Protein AF-A0AAN8F4G8-F1 (afdb_monomer_lite)

Secondary structure (DSSP, 8-state):
-HHHHHHHHTT----HHHHHHHHHHHHHHHHHHHHHHHHHHHHHHTT------HHHHHHHHHHHHHHHHHHHHHHIIIIIS-HHHHHHHHHHHHHHS--

Structure (mmCIF, N/CA/C/O backbone):
data_AF-A0AAN8F4G8-F1
#
_entry.id   AF-A0AAN8F4G8-F1
#
loop_
_atom_site.group_PDB
_atom_site.id
_atom_site.type_symbol
_atom_site.label_atom_id
_atom_site.label_alt_id
_atom_site.label_comp_id
_atom_site.label_asym_id
_atom_site.label_entity_id
_atom_site.label_seq_id
_atom_site.pdbx_PDB_ins_code
_atom_site.Cartn_x
_atom_site.Cartn_y
_atom_site.Cartn_z
_atom_site.occupancy
_atom_site.B_iso_or_equiv
_atom_site.auth_seq_id
_atom_site.auth_comp_id
_atom_site.auth_asym_id
_atom_site.auth_atom_id
_atom_site.pdbx_PDB_model_num
ATOM 1 N N . MET A 1 1 ? -12.201 1.670 0.003 1.00 77.06 1 MET A N 1
ATOM 2 C CA . MET A 1 1 ? -11.754 2.550 1.111 1.00 77.06 1 MET A CA 1
ATOM 3 C C . MET A 1 1 ? -12.770 3.653 1.431 1.00 77.06 1 MET A C 1
ATOM 5 O O . MET A 1 1 ? -13.239 3.710 2.559 1.00 77.06 1 MET A O 1
ATOM 9 N N . TYR A 1 2 ? -13.134 4.509 0.469 1.00 79.31 2 TYR A N 1
ATOM 10 C CA . TYR A 1 2 ? -13.953 5.712 0.705 1.00 79.31 2 TYR A CA 1
ATOM 11 C C . TYR A 1 2 ? -15.324 5.450 1.345 1.00 79.31 2 TYR A C 1
ATOM 13 O O . TYR A 1 2 ? -15.675 6.111 2.320 1.00 79.31 2 TYR A O 1
ATOM 21 N N . SER A 1 3 ? -16.047 4.416 0.905 1.00 79.12 3 SER A N 1
ATOM 22 C CA . SER A 1 3 ? -17.359 4.060 1.471 1.00 79.12 3 SER A CA 1
ATOM 23 C C . SER A 1 3 ? -17.299 3.701 2.962 1.00 79.12 3 SER A C 1
ATOM 25 O O . SER A 1 3 ? -18.233 3.973 3.706 1.00 79.12 3 SER A O 1
ATOM 27 N N . TYR A 1 4 ? -16.179 3.141 3.431 1.00 79.75 4 TYR A N 1
ATOM 28 C CA . TYR A 1 4 ? -15.986 2.826 4.850 1.00 79.75 4 TYR A CA 1
ATOM 29 C C . TYR A 1 4 ? -15.844 4.087 5.704 1.00 79.75 4 TYR A C 1
ATOM 31 O O . TYR A 1 4 ? -16.460 4.184 6.765 1.00 79.75 4 TYR A O 1
ATOM 39 N N . TYR A 1 5 ? -15.067 5.068 5.236 1.00 79.12 5 TYR A N 1
ATOM 40 C CA . TYR A 1 5 ? -14.922 6.344 5.937 1.00 79.12 5 TYR A CA 1
ATOM 41 C C . TYR A 1 5 ? -16.222 7.148 5.922 1.00 79.12 5 TYR A C 1
ATOM 43 O O . TYR A 1 5 ? -16.567 7.751 6.937 1.00 79.12 5 TYR A O 1
ATOM 51 N N . PHE A 1 6 ? -16.983 7.076 4.828 1.00 82.62 6 PHE A N 1
ATOM 52 C CA . PHE A 1 6 ? -18.311 7.675 4.734 1.00 82.62 6 PHE A CA 1
ATOM 53 C C . PHE A 1 6 ? -19.270 7.106 5.791 1.00 82.62 6 PHE A C 1
ATOM 55 O O . PHE A 1 6 ? -19.770 7.850 6.632 1.00 82.62 6 PHE A O 1
ATOM 62 N N . LEU A 1 7 ? -19.440 5.782 5.850 1.00 79.25 7 LEU A N 1
ATOM 63 C CA . LEU A 1 7 ? -20.312 5.141 6.845 1.00 79.25 7 LEU A CA 1
ATOM 64 C C . LEU A 1 7 ? -19.863 5.423 8.285 1.00 79.25 7 LEU A C 1
ATOM 66 O O . LEU A 1 7 ? -20.687 5.631 9.177 1.00 79.25 7 LEU A O 1
ATOM 70 N N . ARG A 1 8 ? -18.548 5.496 8.516 1.00 75.00 8 ARG A N 1
ATOM 71 C CA . ARG A 1 8 ? -18.003 5.836 9.832 1.00 75.00 8 ARG A CA 1
ATOM 72 C C . ARG A 1 8 ? -18.239 7.298 10.220 1.00 75.00 8 ARG A C 1
ATOM 74 O O . ARG A 1 8 ? -18.435 7.575 11.401 1.00 75.00 8 ARG A O 1
ATOM 81 N N . SER A 1 9 ? -18.264 8.216 9.253 1.00 82.00 9 SER A N 1
ATOM 82 C CA . SER A 1 9 ? -18.626 9.623 9.485 1.00 82.00 9 SER A CA 1
ATOM 83 C C . SER A 1 9 ? -20.101 9.790 9.872 1.00 82.00 9 SER A C 1
ATOM 85 O O . SER A 1 9 ? -20.434 10.658 10.672 1.00 82.00 9 SER A O 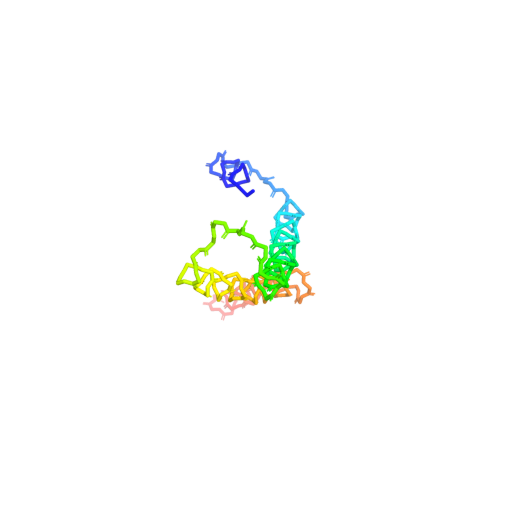1
ATOM 87 N N . MET A 1 10 ? -20.964 8.870 9.424 1.00 83.25 10 MET A N 1
ATOM 88 C CA . MET A 1 10 ? -22.380 8.791 9.803 1.00 83.25 10 MET A CA 1
ATOM 89 C C . MET A 1 10 ? -22.618 8.125 11.173 1.00 83.25 10 MET A C 1
ATOM 91 O O . MET A 1 10 ? -23.749 7.775 11.497 1.00 83.25 10 MET A O 1
ATOM 95 N N . LYS A 1 11 ? -21.567 7.919 11.987 1.00 76.06 11 LYS A N 1
ATOM 96 C CA . LYS A 1 11 ? -21.615 7.222 13.292 1.00 76.06 11 LYS A CA 1
ATOM 97 C C . LYS A 1 11 ? -22.123 5.771 13.240 1.00 76.06 11 LYS A C 1
ATOM 99 O O . LYS A 1 11 ? -22.404 5.189 14.286 1.00 76.06 11 LYS A O 1
ATOM 104 N N . ILE A 1 12 ? -22.166 5.147 12.064 1.00 77.00 12 ILE A N 1
ATOM 105 C CA . ILE A 1 12 ? -22.525 3.732 11.942 1.00 77.00 12 ILE A CA 1
ATOM 106 C C . ILE A 1 12 ? -21.345 2.888 12.441 1.00 77.00 12 ILE A C 1
ATOM 108 O O . ILE A 1 12 ? -20.196 3.073 12.027 1.00 77.00 12 ILE A O 1
ATOM 112 N N . SER A 1 13 ? -21.616 1.962 13.361 1.00 68.88 13 SER A N 1
ATOM 113 C CA . SER A 1 13 ? -20.622 1.061 13.945 1.00 68.88 13 SER A CA 1
ATOM 114 C C . SER A 1 13 ? -20.210 -0.018 12.942 1.00 68.88 13 SER A C 1
ATOM 116 O O . SER A 1 13 ? -20.717 -1.136 12.931 1.00 68.88 13 SER A O 1
ATOM 118 N N . VAL A 1 14 ? -19.253 0.311 12.077 1.00 71.00 14 VAL A N 1
ATOM 119 C CA . VAL A 1 14 ? -18.734 -0.651 11.100 1.00 71.00 14 VAL A CA 1
ATOM 120 C C . VAL A 1 14 ? -17.824 -1.675 11.802 1.00 71.00 14 VAL A C 1
ATOM 122 O O . VAL A 1 14 ? -16.866 -1.276 12.476 1.00 71.00 14 VAL A O 1
ATOM 125 N N . PRO A 1 15 ? -18.071 -2.991 11.657 1.00 72.94 15 PRO A N 1
ATOM 126 C CA . PRO A 1 15 ? -17.262 -4.019 12.302 1.00 72.94 15 PRO A CA 1
ATOM 127 C C . PRO A 1 15 ? -15.809 -3.986 11.808 1.00 72.94 15 PRO A C 1
ATOM 129 O O . PRO A 1 15 ? -15.533 -3.840 10.617 1.00 72.94 15 PRO A O 1
ATOM 132 N N . GLY A 1 16 ? -14.855 -4.173 12.728 1.00 67.44 16 GLY A N 1
ATOM 133 C CA . GLY A 1 16 ? -13.412 -4.076 12.448 1.00 67.44 16 GLY A CA 1
ATOM 134 C C . GLY A 1 16 ? -12.875 -5.078 11.414 1.00 67.44 16 GLY A C 1
ATOM 135 O O . GLY A 1 16 ? -11.769 -4.898 10.909 1.00 67.44 16 GLY A O 1
ATOM 136 N N . PHE A 1 17 ? -13.659 -6.101 11.062 1.00 70.06 17 PHE A N 1
ATOM 137 C CA . PHE A 1 17 ? -13.373 -7.012 9.953 1.00 70.06 17 PHE A CA 1
ATOM 138 C C . PHE A 1 17 ? -13.404 -6.306 8.588 1.00 70.06 17 PHE A C 1
ATOM 140 O O . PHE A 1 17 ? -12.569 -6.587 7.736 1.00 70.06 17 PHE A O 1
ATOM 147 N N . VAL A 1 18 ? -14.287 -5.321 8.397 1.00 76.81 18 VAL A N 1
ATOM 148 C CA . VAL A 1 18 ? -14.368 -4.552 7.142 1.00 76.81 18 VAL A CA 1
ATOM 149 C C . VAL A 1 18 ? -13.097 -3.732 6.932 1.00 76.81 18 VAL A C 1
ATOM 151 O O . VAL A 1 18 ? -12.569 -3.669 5.826 1.00 76.81 18 VAL A O 1
ATOM 154 N N . ALA A 1 19 ? -12.546 -3.163 8.008 1.00 75.69 19 ALA A N 1
ATOM 155 C CA . ALA A 1 19 ? -11.277 -2.444 7.947 1.00 75.69 19 ALA A CA 1
ATOM 156 C C . ALA A 1 19 ? -10.111 -3.366 7.539 1.00 75.69 19 ALA A C 1
ATOM 158 O O . ALA A 1 19 ? -9.290 -2.959 6.715 1.00 75.69 19 ALA A O 1
ATOM 159 N N . LYS A 1 20 ? -10.083 -4.610 8.054 1.00 75.94 20 LYS A N 1
ATOM 160 C CA . LYS A 1 20 ? -9.114 -5.646 7.644 1.00 75.94 20 LYS A CA 1
ATOM 161 C C . LYS A 1 20 ? -9.236 -5.951 6.160 1.00 75.94 20 LYS A C 1
ATOM 163 O O . LYS A 1 20 ? -8.246 -5.902 5.446 1.00 75.94 20 LYS A O 1
ATOM 168 N N . PHE A 1 21 ? -10.456 -6.212 5.697 1.00 81.75 21 PHE A N 1
ATOM 169 C CA . PHE A 1 21 ? -10.712 -6.561 4.304 1.00 81.75 21 PHE A CA 1
ATOM 170 C C . PHE A 1 21 ? -10.264 -5.451 3.346 1.00 81.75 21 PHE A C 1
ATOM 172 O O . PHE A 1 21 ? -9.600 -5.721 2.351 1.00 81.75 21 PHE A O 1
ATOM 179 N N . ILE A 1 22 ? -10.538 -4.189 3.691 1.00 84.12 22 ILE A N 1
ATOM 180 C CA . ILE A 1 22 ? -10.098 -3.035 2.897 1.00 84.12 22 ILE A CA 1
ATOM 181 C C . ILE A 1 22 ? -8.574 -2.958 2.825 1.00 84.12 22 ILE A C 1
ATOM 183 O O . ILE A 1 22 ? -8.043 -2.783 1.735 1.00 84.12 22 ILE A O 1
ATOM 187 N N . THR A 1 23 ? -7.868 -3.113 3.948 1.00 82.38 23 THR A N 1
ATOM 188 C CA . THR A 1 23 ? -6.394 -3.075 3.945 1.00 82.38 23 THR A CA 1
ATOM 189 C C . THR A 1 23 ? -5.788 -4.265 3.201 1.00 82.38 23 THR A C 1
ATOM 191 O O . THR A 1 23 ? -4.793 -4.085 2.507 1.00 82.38 23 THR A O 1
ATOM 194 N N . THR A 1 24 ? -6.398 -5.452 3.260 1.00 83.06 24 THR A N 1
ATOM 195 C CA . THR A 1 24 ? -5.972 -6.615 2.463 1.00 83.06 24 THR A CA 1
ATOM 196 C C . THR A 1 24 ? -6.142 -6.372 0.964 1.00 83.06 24 THR A C 1
ATOM 198 O O . THR A 1 24 ? -5.211 -6.621 0.204 1.00 83.06 24 THR A O 1
ATOM 201 N N . LEU A 1 25 ? -7.289 -5.834 0.535 1.00 86.88 25 LEU A N 1
ATOM 202 C CA . LEU A 1 25 ? -7.511 -5.466 -0.868 1.00 86.88 25 LEU A CA 1
ATOM 203 C C . LEU A 1 25 ? -6.535 -4.381 -1.342 1.00 86.88 25 LEU A C 1
ATOM 205 O O . LEU A 1 25 ? -6.074 -4.422 -2.476 1.00 86.88 25 LEU A O 1
ATOM 209 N N . GLN A 1 26 ? -6.196 -3.431 -0.472 1.00 85.56 26 GLN A N 1
ATOM 210 C CA . GLN A 1 26 ? -5.277 -2.336 -0.784 1.00 85.56 26 GLN A CA 1
ATOM 211 C C . GLN A 1 26 ? -3.831 -2.834 -0.950 1.00 85.56 26 GLN A C 1
ATOM 213 O O . GLN A 1 26 ? -3.144 -2.427 -1.879 1.00 85.56 26 GLN A O 1
ATOM 218 N N . ILE A 1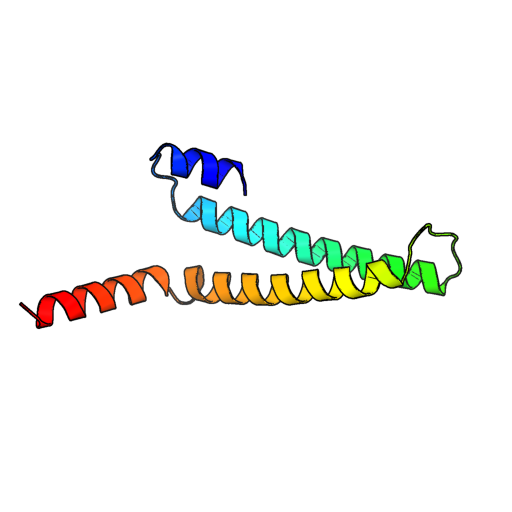 27 ? -3.392 -3.784 -0.118 1.00 86.38 27 ILE A N 1
ATOM 219 C CA . ILE A 1 27 ? -2.106 -4.479 -0.290 1.00 86.38 27 ILE A CA 1
ATOM 220 C C . ILE A 1 27 ? -2.101 -5.293 -1.590 1.00 86.38 27 ILE A C 1
ATOM 222 O O . ILE A 1 27 ? -1.131 -5.234 -2.341 1.00 86.38 27 ILE A O 1
ATOM 226 N N . LEU A 1 28 ? -3.190 -6.011 -1.885 1.00 89.19 28 LEU A N 1
ATOM 227 C CA . LEU A 1 28 ? -3.316 -6.776 -3.128 1.00 89.19 28 LEU A CA 1
ATOM 228 C C . LEU A 1 28 ? -3.205 -5.869 -4.363 1.00 89.19 28 LEU A C 1
ATOM 230 O O . LEU A 1 28 ? -2.506 -6.217 -5.310 1.00 89.19 28 LEU A O 1
ATOM 234 N N . GLN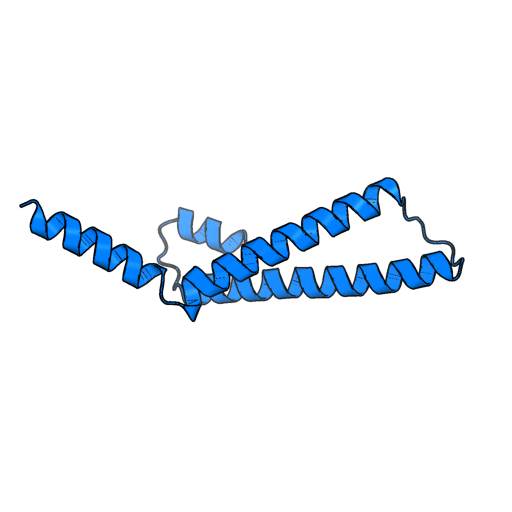 A 1 29 ? -3.836 -4.691 -4.334 1.00 87.12 29 GLN A N 1
ATOM 235 C CA . GLN A 1 29 ? -3.735 -3.696 -5.402 1.00 87.12 29 GLN A CA 1
ATOM 236 C C . GLN A 1 29 ? -2.281 -3.270 -5.655 1.00 87.12 29 GLN A C 1
ATOM 238 O O . GLN A 1 29 ? -1.861 -3.229 -6.808 1.00 87.12 29 GLN A O 1
ATOM 243 N N . PHE A 1 30 ? -1.501 -3.004 -4.603 1.00 87.12 30 PHE A N 1
ATOM 244 C CA . PHE A 1 30 ? -0.085 -2.645 -4.749 1.00 87.12 30 PHE A CA 1
ATOM 245 C C . PHE A 1 30 ? 0.762 -3.793 -5.315 1.00 87.12 30 PHE A C 1
ATOM 247 O O . PHE A 1 30 ? 1.641 -3.559 -6.138 1.00 87.12 30 PHE A O 1
ATOM 254 N N . VAL A 1 31 ? 0.478 -5.043 -4.937 1.00 86.75 31 VAL A N 1
ATOM 255 C CA . VAL A 1 31 ? 1.177 -6.218 -5.492 1.00 86.75 31 VAL A CA 1
ATOM 256 C C . VAL A 1 31 ? 0.888 -6.377 -6.986 1.00 86.75 31 VAL A C 1
ATOM 258 O O . VAL A 1 31 ? 1.807 -6.615 -7.770 1.00 86.75 31 VAL A O 1
ATOM 261 N N . ILE A 1 32 ? -0.371 -6.198 -7.395 1.00 89.00 32 ILE A N 1
ATOM 262 C CA . ILE A 1 32 ? -0.755 -6.231 -8.811 1.00 89.00 32 ILE A CA 1
ATOM 263 C C . ILE A 1 32 ? -0.067 -5.085 -9.565 1.00 89.00 32 ILE A C 1
ATOM 265 O O . ILE A 1 32 ? 0.541 -5.333 -10.604 1.00 89.00 32 ILE A O 1
ATOM 269 N N . SER A 1 33 ? -0.080 -3.865 -9.016 1.00 86.00 33 SER A N 1
ATOM 270 C CA . SER A 1 33 ? 0.608 -2.697 -9.591 1.00 86.00 33 SER A CA 1
ATOM 271 C C . SER A 1 33 ? 2.101 -2.962 -9.825 1.00 86.00 33 SER A C 1
ATOM 273 O O . SER A 1 33 ? 2.603 -2.757 -10.930 1.00 86.00 33 SER A O 1
ATOM 275 N N . ALA A 1 34 ? 2.795 -3.542 -8.839 1.00 85.19 34 ALA A N 1
ATOM 276 C CA . ALA A 1 34 ? 4.205 -3.907 -8.960 1.00 85.19 34 ALA A CA 1
ATOM 277 C C . ALA A 1 34 ? 4.459 -4.960 -10.058 1.00 85.19 34 ALA A C 1
ATOM 279 O O . ALA A 1 34 ? 5.425 -4.847 -10.815 1.00 85.19 34 ALA A O 1
ATOM 280 N N . SER A 1 35 ? 3.582 -5.965 -10.188 1.00 85.19 35 SER A N 1
ATOM 281 C CA . SER A 1 35 ? 3.695 -6.986 -11.244 1.00 85.19 35 SER A CA 1
ATOM 282 C C . SER A 1 35 ? 3.468 -6.416 -12.651 1.00 85.19 35 SER A C 1
ATOM 284 O O . SER A 1 35 ? 4.184 -6.767 -13.596 1.00 85.19 35 SER A O 1
ATOM 286 N N . SER A 1 36 ? 2.528 -5.478 -12.779 1.00 84.38 36 SER A N 1
ATOM 287 C CA . SER A 1 36 ? 2.284 -4.745 -14.020 1.00 84.38 36 SER A CA 1
ATOM 288 C C . SER A 1 36 ? 3.475 -3.859 -14.376 1.00 84.38 36 SER A C 1
ATOM 290 O O . SER A 1 36 ? 3.912 -3.880 -15.522 1.00 84.38 36 SER A O 1
ATOM 292 N N . GLY A 1 37 ? 4.067 -3.160 -13.399 1.00 82.19 37 GLY A N 1
ATOM 293 C CA . GLY A 1 37 ? 5.286 -2.371 -13.595 1.00 82.19 37 GLY A CA 1
ATOM 294 C C . GLY A 1 37 ? 6.470 -3.214 -14.078 1.00 82.19 37 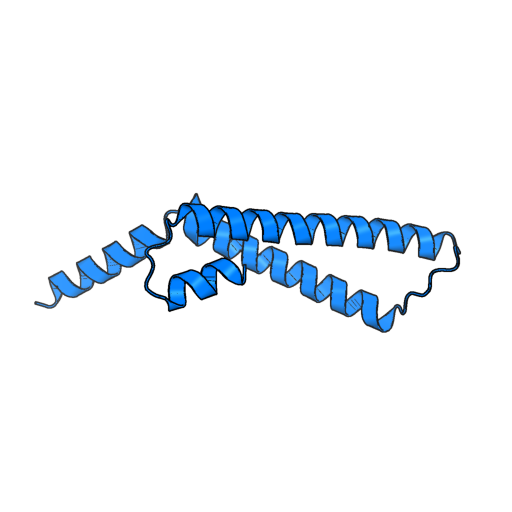GLY A C 1
ATOM 295 O O . GLY A 1 37 ? 7.149 -2.836 -15.026 1.00 82.19 37 GLY A O 1
ATOM 296 N N . HIS A 1 38 ? 6.678 -4.404 -13.506 1.00 80.81 38 HIS A N 1
ATOM 297 C CA . HIS A 1 38 ? 7.729 -5.322 -13.965 1.00 80.81 38 HIS A CA 1
ATOM 298 C C . HIS A 1 38 ? 7.516 -5.778 -15.417 1.00 80.81 38 HIS A C 1
ATOM 300 O O . HIS A 1 38 ? 8.450 -5.806 -16.215 1.00 80.81 38 HIS A O 1
ATOM 306 N N . THR A 1 39 ? 6.276 -6.116 -15.774 1.00 81.56 39 THR A N 1
ATOM 307 C CA . THR A 1 39 ? 5.913 -6.498 -17.148 1.00 81.56 39 THR A CA 1
ATOM 308 C C . THR A 1 39 ? 6.182 -5.354 -18.125 1.00 81.56 39 THR A C 1
ATOM 310 O O . THR A 1 39 ? 6.721 -5.562 -19.209 1.00 81.56 39 THR A O 1
ATOM 313 N N . LEU A 1 40 ? 5.869 -4.130 -17.709 1.00 78.38 40 LEU A N 1
ATOM 314 C CA . LEU A 1 40 ? 6.093 -2.926 -18.490 1.00 78.38 40 LEU A CA 1
ATOM 315 C C . LEU A 1 40 ? 7.585 -2.632 -18.714 1.00 78.38 40 LEU A C 1
ATOM 317 O O . LEU A 1 40 ? 7.981 -2.291 -19.825 1.00 78.38 40 LEU A O 1
ATOM 321 N N . ALA A 1 41 ? 8.420 -2.845 -17.694 1.00 77.00 41 ALA A N 1
ATOM 322 C CA . ALA A 1 41 ? 9.871 -2.720 -17.812 1.00 77.00 41 ALA A CA 1
ATOM 323 C C . ALA A 1 41 ? 10.455 -3.720 -18.828 1.00 77.00 41 ALA A C 1
ATOM 325 O O . ALA A 1 41 ? 11.338 -3.364 -19.606 1.00 77.00 41 ALA A O 1
ATOM 326 N N . ILE A 1 42 ? 9.928 -4.951 -18.879 1.00 81.00 42 ILE A N 1
ATOM 327 C CA . ILE A 1 42 ? 10.319 -5.943 -19.896 1.00 81.00 42 ILE A CA 1
ATOM 328 C C . ILE A 1 42 ? 9.937 -5.460 -21.300 1.00 81.00 42 ILE A C 1
ATOM 330 O O . ILE A 1 42 ? 10.758 -5.545 -22.211 1.00 81.00 42 ILE A O 1
ATOM 334 N N . PHE A 1 43 ? 8.720 -4.941 -21.484 1.00 81.75 43 PHE A N 1
ATOM 335 C CA . PHE A 1 43 ? 8.276 -4.416 -22.781 1.00 81.75 43 PHE A CA 1
ATOM 336 C C . PHE A 1 43 ? 9.096 -3.210 -23.247 1.00 81.75 43 PHE A C 1
ATOM 338 O O . PHE A 1 43 ? 9.409 -3.117 -24.435 1.00 81.75 43 PHE A O 1
ATOM 345 N N . HIS A 1 44 ? 9.499 -2.341 -22.317 1.00 76.56 44 HIS A N 1
ATOM 346 C CA . HIS A 1 44 ? 10.379 -1.211 -22.599 1.00 76.56 44 HIS A CA 1
ATOM 347 C C . HIS A 1 44 ? 11.765 -1.678 -23.076 1.00 76.56 44 HIS A C 1
ATOM 349 O O . HIS A 1 44 ? 12.252 -1.218 -24.106 1.00 76.56 44 HIS A O 1
ATOM 355 N N . ILE A 1 45 ? 12.370 -2.666 -22.403 1.00 76.06 45 ILE A N 1
ATOM 356 C CA . ILE A 1 45 ? 13.653 -3.264 -22.826 1.00 76.06 45 ILE A CA 1
ATOM 357 C C . ILE A 1 45 ? 13.517 -3.991 -24.175 1.00 76.06 45 ILE A C 1
ATOM 359 O O . ILE A 1 45 ? 14.443 -3.979 -24.984 1.00 76.06 45 ILE A O 1
ATOM 363 N N . ALA A 1 46 ? 12.362 -4.604 -24.439 1.00 82.62 46 ALA A N 1
ATOM 364 C CA . ALA A 1 46 ? 12.065 -5.275 -25.703 1.00 82.62 46 ALA A CA 1
ATOM 365 C C . ALA A 1 46 ? 11.805 -4.308 -26.878 1.00 82.62 46 ALA A C 1
ATOM 367 O O . ALA A 1 46 ? 11.587 -4.770 -27.998 1.00 82.62 46 ALA A O 1
ATOM 368 N N . GLY A 1 47 ? 11.827 -2.988 -26.650 1.00 73.81 47 GLY A N 1
ATOM 369 C CA . GLY A 1 47 ? 11.668 -1.975 -27.696 1.00 73.81 47 GLY A CA 1
ATOM 370 C C . GLY A 1 47 ? 10.251 -1.880 -28.267 1.00 73.81 47 GLY A C 1
ATOM 371 O O . GLY A 1 47 ? 10.067 -1.377 -29.376 1.00 73.81 47 GLY A O 1
ATOM 372 N N . VAL A 1 48 ? 9.244 -2.375 -27.541 1.00 76.75 48 VAL A N 1
ATOM 373 C CA . VAL A 1 48 ? 7.839 -2.223 -27.934 1.00 76.75 48 VAL A CA 1
ATOM 374 C C . VAL A 1 48 ? 7.427 -0.766 -27.690 1.00 76.75 48 VAL A C 1
ATOM 376 O O . VAL A 1 48 ? 7.691 -0.250 -26.603 1.00 76.75 48 VAL A O 1
ATOM 379 N N . PRO A 1 49 ? 6.791 -0.079 -28.661 1.00 64.56 49 PRO A N 1
ATOM 380 C CA . PRO A 1 49 ? 6.371 1.305 -28.483 1.00 64.56 49 PRO A CA 1
ATOM 381 C C . PRO A 1 49 ? 5.285 1.380 -27.404 1.00 64.56 49 PRO A C 1
ATOM 383 O O . PRO A 1 49 ? 4.124 1.042 -27.634 1.00 64.56 49 PRO A O 1
ATOM 386 N N . CYS A 1 50 ? 5.684 1.812 -26.214 1.00 68.50 50 CYS A N 1
ATOM 387 C CA . CYS A 1 50 ? 4.807 2.097 -25.090 1.00 68.50 50 CYS A CA 1
ATOM 388 C C . CYS A 1 50 ? 4.900 3.587 -24.763 1.00 68.50 50 CYS A C 1
ATOM 390 O O . CYS A 1 50 ? 5.993 4.138 -24.673 1.00 68.50 50 CYS A O 1
ATOM 392 N N . ASP A 1 51 ? 3.746 4.223 -24.567 1.00 68.12 51 ASP A N 1
ATOM 393 C CA . ASP A 1 51 ? 3.613 5.654 -24.271 1.00 68.12 51 ASP A CA 1
ATOM 394 C C . ASP A 1 51 ? 3.881 5.916 -22.774 1.00 68.12 51 ASP A C 1
ATOM 396 O O . ASP A 1 51 ? 2.999 6.301 -22.006 1.00 68.12 51 ASP A O 1
ATOM 400 N N . PHE A 1 52 ? 5.088 5.564 -22.324 1.00 66.00 52 PHE A N 1
ATOM 401 C CA . PHE A 1 52 ? 5.498 5.626 -20.923 1.00 66.00 52 PHE A CA 1
ATOM 402 C C . PHE A 1 52 ? 6.716 6.525 -20.746 1.00 66.00 52 PHE A C 1
ATOM 404 O O . PHE A 1 52 ? 7.753 6.315 -21.366 1.00 66.00 52 PHE A O 1
ATOM 411 N N . ASP A 1 53 ? 6.574 7.515 -19.865 1.00 76.88 53 ASP A N 1
ATOM 412 C CA . ASP A 1 53 ? 7.651 8.426 -19.489 1.00 76.88 53 ASP A CA 1
ATOM 413 C C . ASP A 1 53 ? 8.402 7.877 -18.268 1.00 76.88 53 ASP A C 1
ATOM 415 O O . ASP A 1 53 ? 7.836 7.722 -17.175 1.00 76.88 53 ASP A O 1
ATOM 419 N N . ASP A 1 54 ? 9.690 7.594 -18.448 1.00 74.06 54 ASP A N 1
ATOM 420 C CA . ASP A 1 54 ? 10.552 7.033 -17.405 1.00 74.06 54 ASP A CA 1
ATOM 421 C C . ASP A 1 54 ? 10.652 7.944 -16.171 1.00 74.06 54 ASP A C 1
ATOM 423 O O . ASP A 1 54 ? 10.777 7.461 -15.039 1.00 74.06 54 ASP A O 1
ATOM 427 N N . ASN A 1 55 ? 10.515 9.263 -16.353 1.00 78.69 55 ASN A N 1
ATOM 428 C CA . ASN A 1 55 ? 10.582 10.229 -15.255 1.00 78.69 55 ASN A CA 1
ATOM 429 C C . ASN A 1 55 ? 9.371 10.140 -14.322 1.00 78.69 55 ASN A C 1
ATOM 431 O O . ASN A 1 55 ? 9.456 10.551 -13.165 1.00 78.69 55 ASN A O 1
ATOM 435 N N . ILE A 1 56 ? 8.249 9.604 -14.806 1.00 81.12 56 ILE A N 1
ATOM 436 C CA . ILE A 1 56 ? 7.031 9.383 -14.017 1.00 81.12 56 ILE A CA 1
ATOM 437 C C . ILE A 1 56 ? 7.039 7.969 -13.430 1.00 81.12 56 ILE A C 1
ATOM 439 O O . ILE A 1 56 ? 6.598 7.754 -12.301 1.00 81.12 56 ILE A O 1
ATOM 443 N N . PHE A 1 57 ? 7.590 7.000 -14.155 1.00 81.31 57 PHE A N 1
ATOM 444 C CA . PHE A 1 57 ? 7.602 5.601 -13.742 1.00 81.31 57 PHE A CA 1
ATOM 445 C C . PHE A 1 57 ? 8.420 5.350 -12.464 1.00 81.31 57 PHE A C 1
ATOM 447 O O . PHE A 1 57 ? 7.941 4.694 -11.534 1.00 81.31 57 PHE A O 1
ATOM 454 N N . ILE A 1 58 ? 9.622 5.929 -12.372 1.00 81.81 58 ILE A N 1
ATOM 455 C CA . ILE A 1 58 ? 10.506 5.793 -11.201 1.00 81.81 58 ILE A CA 1
ATOM 456 C C . ILE A 1 58 ? 9.843 6.286 -9.896 1.00 81.81 58 ILE A C 1
ATOM 458 O O . ILE A 1 58 ? 9.791 5.512 -8.931 1.00 81.81 58 ILE A O 1
ATOM 462 N N . PRO A 1 59 ? 9.315 7.526 -9.808 1.00 87.50 59 PRO A N 1
ATOM 463 C CA . PRO A 1 59 ? 8.681 8.001 -8.579 1.00 87.50 59 PRO A CA 1
ATOM 464 C C . PRO A 1 59 ? 7.390 7.245 -8.241 1.00 87.50 59 PRO A C 1
ATOM 466 O O . PRO A 1 59 ? 7.100 7.060 -7.058 1.00 87.50 59 PRO A O 1
ATOM 469 N N . VAL A 1 60 ? 6.641 6.758 -9.239 1.00 85.75 60 VAL A N 1
ATOM 470 C CA . VAL A 1 60 ? 5.435 5.942 -9.014 1.00 85.75 60 VAL A CA 1
ATOM 471 C C . VAL A 1 60 ? 5.783 4.618 -8.337 1.00 85.75 60 VAL A C 1
ATOM 473 O O . VAL A 1 60 ? 5.181 4.286 -7.316 1.00 85.75 60 VAL A O 1
ATOM 476 N N . ILE A 1 61 ? 6.796 3.897 -8.828 1.00 83.94 61 ILE A N 1
ATOM 477 C CA . ILE A 1 61 ? 7.250 2.645 -8.200 1.00 83.94 61 ILE A CA 1
ATOM 478 C C . ILE A 1 61 ? 7.757 2.893 -6.780 1.00 83.94 61 ILE A C 1
ATOM 480 O O . ILE A 1 61 ? 7.458 2.121 -5.866 1.00 83.94 61 ILE A O 1
ATOM 484 N N . PHE A 1 62 ? 8.510 3.974 -6.573 1.00 87.94 62 PHE A N 1
ATOM 485 C CA . PHE A 1 62 ? 9.016 4.329 -5.250 1.00 87.94 62 PHE A CA 1
ATOM 486 C C . PHE A 1 62 ? 7.877 4.595 -4.250 1.00 87.94 62 PHE A C 1
ATOM 488 O O . PHE A 1 62 ? 7.892 4.093 -3.120 1.00 87.94 62 PHE A O 1
ATOM 495 N N . MET A 1 63 ? 6.858 5.346 -4.670 1.00 90.12 63 MET A N 1
ATOM 496 C CA . MET A 1 63 ? 5.666 5.604 -3.864 1.00 90.12 63 MET A CA 1
ATOM 497 C C . MET A 1 63 ? 4.911 4.303 -3.546 1.00 90.12 63 MET A C 1
ATOM 499 O O . MET A 1 63 ? 4.605 4.047 -2.380 1.00 90.12 63 MET A O 1
ATOM 503 N N . ASP A 1 64 ? 4.664 3.453 -4.546 1.00 86.81 64 ASP A N 1
ATOM 504 C CA . ASP A 1 64 ? 3.969 2.173 -4.355 1.00 86.81 64 ASP A CA 1
ATOM 505 C C . ASP A 1 64 ? 4.721 1.260 -3.372 1.00 86.81 64 ASP A C 1
ATOM 507 O O . ASP A 1 64 ? 4.116 0.688 -2.461 1.00 86.81 64 ASP A O 1
ATOM 511 N N . ALA A 1 65 ? 6.050 1.175 -3.484 1.00 87.44 65 ALA A N 1
ATOM 512 C CA . ALA A 1 65 ? 6.878 0.373 -2.586 1.00 87.44 65 ALA A CA 1
ATOM 513 C C . ALA A 1 65 ? 6.838 0.886 -1.136 1.00 87.44 65 ALA A C 1
ATOM 515 O O . ALA A 1 65 ? 6.652 0.106 -0.195 1.00 87.44 65 ALA A O 1
ATOM 516 N N . THR A 1 66 ? 6.981 2.200 -0.933 1.00 91.56 66 THR A N 1
ATOM 517 C CA . THR A 1 66 ? 6.952 2.792 0.415 1.00 91.56 66 THR A CA 1
ATOM 518 C C . THR A 1 66 ? 5.581 2.651 1.079 1.00 91.56 66 THR A C 1
ATOM 520 O O . THR A 1 66 ? 5.503 2.328 2.271 1.00 91.56 66 THR A O 1
ATOM 523 N N . TYR A 1 67 ? 4.489 2.799 0.324 1.00 87.62 67 TYR A N 1
ATOM 524 C CA . TYR A 1 67 ? 3.145 2.552 0.838 1.00 87.62 67 TYR A CA 1
ATOM 525 C C . TYR A 1 67 ? 2.892 1.081 1.139 1.00 87.62 67 TYR A C 1
ATOM 527 O O . TYR A 1 67 ? 2.351 0.784 2.205 1.00 87.62 67 TYR A O 1
ATOM 535 N N . LEU A 1 68 ? 3.341 0.150 0.298 1.00 87.69 68 LEU A N 1
ATOM 536 C CA . LEU A 1 68 ? 3.222 -1.278 0.586 1.00 87.69 68 LEU A CA 1
ATOM 537 C C . LEU A 1 68 ? 3.871 -1.637 1.935 1.00 87.69 68 LEU A C 1
ATOM 539 O O . LEU A 1 68 ? 3.237 -2.289 2.768 1.00 87.69 68 LEU A O 1
ATOM 543 N N . ILE A 1 69 ? 5.085 -1.141 2.202 1.00 89.00 69 ILE A N 1
ATOM 544 C CA . ILE A 1 69 ? 5.785 -1.350 3.483 1.00 89.00 69 ILE A CA 1
ATOM 545 C C . ILE A 1 69 ? 4.977 -0.775 4.654 1.00 89.00 69 ILE A C 1
ATOM 547 O O . ILE A 1 69 ? 4.791 -1.444 5.676 1.00 89.00 69 ILE A O 1
ATOM 551 N N . LEU A 1 70 ? 4.468 0.451 4.511 1.00 88.88 70 LEU A N 1
ATOM 552 C CA . LEU A 1 70 ? 3.675 1.113 5.546 1.00 88.88 70 LEU A CA 1
ATOM 553 C C . LEU A 1 70 ? 2.386 0.337 5.856 1.00 88.88 70 LEU A C 1
ATOM 555 O O . LEU A 1 70 ? 2.058 0.117 7.025 1.00 88.88 70 LEU A O 1
ATOM 559 N N . PHE A 1 71 ? 1.672 -0.109 4.822 1.00 85.62 71 PHE A N 1
ATOM 560 C CA . PHE A 1 71 ? 0.427 -0.862 4.958 1.00 85.62 71 PHE A CA 1
ATOM 561 C C . PHE A 1 71 ? 0.660 -2.260 5.537 1.00 85.62 71 PHE A C 1
ATOM 563 O O . PHE A 1 71 ? -0.124 -2.690 6.383 1.00 85.62 71 PHE A O 1
ATOM 570 N N . ILE A 1 72 ? 1.752 -2.940 5.174 1.00 85.31 72 ILE A N 1
ATOM 571 C CA . ILE A 1 72 ? 2.151 -4.212 5.796 1.00 85.31 72 ILE A CA 1
ATOM 572 C C . ILE A 1 72 ? 2.466 -4.005 7.280 1.00 85.31 72 ILE A C 1
ATOM 574 O O . ILE A 1 72 ? 1.959 -4.746 8.125 1.00 85.31 72 ILE A O 1
ATOM 578 N N . ASN A 1 73 ? 3.245 -2.975 7.630 1.00 87.06 73 ASN A N 1
ATOM 579 C CA . ASN A 1 73 ? 3.553 -2.661 9.027 1.00 87.06 73 ASN A CA 1
ATOM 580 C C . ASN A 1 73 ? 2.274 -2.372 9.829 1.00 87.06 73 ASN A C 1
ATOM 582 O O . ASN A 1 73 ? 2.071 -2.915 10.920 1.00 87.06 73 ASN A O 1
ATOM 586 N N . PHE A 1 74 ? 1.373 -1.572 9.256 1.00 83.44 74 PHE A N 1
ATOM 587 C CA . PHE A 1 74 ? 0.072 -1.279 9.840 1.00 83.44 74 PHE A CA 1
ATOM 588 C C . PHE A 1 74 ? -0.783 -2.541 10.012 1.00 83.44 74 PHE A C 1
ATOM 590 O O . PHE A 1 74 ? -1.392 -2.719 11.070 1.00 83.44 74 PHE A O 1
ATOM 597 N N . PHE A 1 75 ? -0.810 -3.428 9.014 1.00 82.12 75 PHE A N 1
ATOM 598 C CA . PHE A 1 75 ? -1.573 -4.674 9.038 1.00 82.12 75 PHE A CA 1
ATOM 599 C C . PHE A 1 75 ? -1.056 -5.626 10.122 1.00 82.12 75 PHE A C 1
ATOM 601 O O . PHE A 1 75 ? -1.834 -6.101 10.955 1.00 82.12 75 PHE A O 1
ATOM 608 N N . LEU A 1 76 ? 0.263 -5.835 10.185 1.00 81.50 76 LEU A N 1
ATOM 609 C CA . LEU A 1 76 ? 0.905 -6.652 11.216 1.00 81.50 76 LEU A CA 1
ATOM 610 C C . LEU A 1 76 ? 0.602 -6.110 12.615 1.00 81.50 76 LEU A C 1
ATOM 612 O O . LEU A 1 76 ? 0.150 -6.848 13.491 1.00 81.50 76 LEU A O 1
ATOM 616 N N . LYS A 1 77 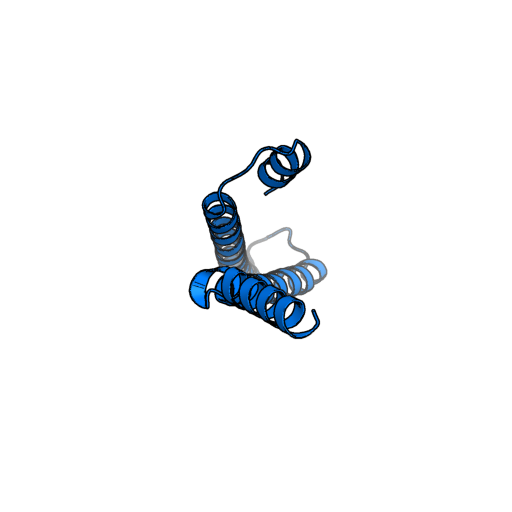? 0.776 -4.803 12.822 1.00 78.88 77 LYS A N 1
ATOM 617 C CA . LYS A 1 77 ? 0.578 -4.168 14.128 1.00 78.88 77 LYS A CA 1
ATOM 618 C C . LYS A 1 77 ? -0.886 -4.147 14.569 1.00 78.88 77 LYS A C 1
ATOM 620 O O . LYS A 1 77 ? -1.178 -4.381 15.741 1.00 78.88 77 LYS A O 1
ATOM 625 N N . SER A 1 78 ? -1.809 -3.870 13.653 1.00 74.00 78 SER A N 1
ATOM 626 C CA . SER A 1 78 ? -3.232 -3.714 13.973 1.00 74.00 78 SER A CA 1
ATOM 627 C C . SER A 1 78 ? -3.973 -5.044 14.069 1.00 74.00 78 SER A C 1
ATOM 629 O O . SER A 1 78 ? -4.918 -5.151 14.855 1.00 74.00 78 SER A O 1
ATOM 631 N N . TYR A 1 79 ? -3.564 -6.054 13.294 1.00 72.94 79 TYR A N 1
ATOM 632 C CA . TYR A 1 79 ? -4.357 -7.269 13.103 1.00 72.94 79 TYR A CA 1
ATOM 633 C C . TYR A 1 79 ? -3.663 -8.570 13.496 1.00 72.94 79 TYR A C 1
ATOM 635 O O . TYR A 1 79 ? -4.367 -9.459 13.971 1.00 72.94 79 TYR A O 1
ATOM 643 N N . VAL A 1 80 ? -2.338 -8.678 13.345 1.00 72.88 80 VAL A N 1
ATOM 644 C CA . VAL A 1 80 ? -1.578 -9.898 13.689 1.00 72.88 80 VAL A CA 1
ATOM 645 C C . VAL A 1 80 ? -1.076 -9.844 15.131 1.00 72.88 80 VAL A C 1
ATOM 647 O O . VAL A 1 80 ? -1.327 -10.753 15.911 1.00 72.88 80 VAL A O 1
ATOM 650 N N . LEU A 1 81 ? -0.453 -8.736 15.532 1.00 72.81 81 LEU A N 1
ATOM 651 C CA . LEU A 1 81 ? 0.129 -8.560 16.868 1.00 72.81 81 LEU A CA 1
ATOM 652 C C . LEU A 1 81 ? -0.891 -8.111 17.932 1.00 72.81 81 LEU A C 1
ATOM 654 O O . LEU A 1 81 ? -0.514 -7.754 19.044 1.00 72.81 81 LEU A O 1
ATOM 658 N N . GLY A 1 82 ? -2.188 -8.057 17.598 1.00 62.25 82 GLY A N 1
ATOM 659 C CA . GLY A 1 82 ? -3.246 -7.628 18.527 1.00 62.25 82 GLY A CA 1
ATOM 660 C C . GLY A 1 82 ? -3.095 -6.187 19.047 1.00 62.25 82 GLY A C 1
ATOM 661 O O . GLY A 1 82 ? -3.755 -5.802 20.019 1.00 62.25 82 GLY A O 1
ATOM 662 N N . GLY A 1 83 ? -2.247 -5.374 18.406 1.00 55.53 83 GLY A N 1
ATOM 663 C CA . GLY A 1 83 ? -1.748 -4.100 18.928 1.00 55.53 83 GLY A CA 1
ATOM 664 C C . GLY A 1 83 ? -2.824 -3.043 19.172 1.00 55.53 83 GLY A C 1
ATOM 665 O O . GLY A 1 83 ? -2.625 -2.153 19.995 1.00 55.53 83 GLY A O 1
ATOM 666 N N . GLY A 1 84 ? -3.996 -3.166 18.540 1.00 57.00 84 GLY A N 1
ATOM 667 C CA . GLY A 1 84 ? -5.151 -2.314 18.830 1.00 57.00 84 GLY A CA 1
ATOM 668 C C . GLY A 1 84 ? -5.749 -2.550 20.222 1.00 57.00 84 GLY A C 1
ATOM 669 O O . GLY A 1 84 ? -6.032 -1.585 20.928 1.00 57.00 84 GLY A O 1
ATOM 670 N N . LYS A 1 85 ? -5.899 -3.813 20.655 1.00 53.97 85 LYS A N 1
ATOM 671 C CA . LYS A 1 85 ? -6.442 -4.140 21.987 1.00 53.97 85 LYS A CA 1
ATOM 672 C C . LYS A 1 85 ? -5.391 -4.003 23.084 1.00 53.97 85 LYS A C 1
ATOM 674 O O . LYS A 1 85 ? -5.704 -3.440 24.127 1.00 53.97 85 LYS A O 1
ATOM 679 N N . ALA A 1 86 ? -4.154 -4.438 22.840 1.00 55.66 86 ALA A N 1
ATOM 680 C CA . ALA A 1 86 ? -3.074 -4.342 23.827 1.00 55.66 86 ALA A CA 1
ATOM 681 C C . ALA A 1 86 ? -2.719 -2.881 24.168 1.00 55.66 86 ALA A C 1
ATOM 683 O O . ALA A 1 86 ? -2.517 -2.546 25.334 1.00 55.66 86 ALA A O 1
ATOM 684 N N . LYS A 1 87 ? -2.722 -1.978 23.172 1.00 56.84 87 LYS A N 1
ATOM 685 C CA . LYS A 1 87 ? -2.512 -0.537 23.394 1.00 56.84 87 LYS A CA 1
ATOM 686 C C . LYS A 1 87 ? -3.689 0.119 24.128 1.00 56.84 87 LYS A C 1
ATOM 688 O O . LYS A 1 87 ? -3.471 0.983 24.966 1.00 56.84 87 LYS A O 1
ATOM 693 N N . TYR A 1 88 ? -4.931 -0.284 23.849 1.00 57.94 88 TYR A N 1
ATOM 694 C CA . TYR A 1 88 ? -6.099 0.238 24.573 1.00 57.94 88 TYR A CA 1
ATOM 695 C C . TYR A 1 88 ? -6.138 -0.241 26.030 1.00 57.94 88 TYR A C 1
ATOM 697 O O . TYR A 1 88 ? -6.450 0.535 26.932 1.00 57.94 88 TYR A O 1
ATOM 705 N N . GLN A 1 89 ? -5.767 -1.500 26.270 1.00 59.06 89 GLN A N 1
ATOM 706 C CA . GLN A 1 89 ? -5.689 -2.070 27.614 1.00 59.06 89 GLN A CA 1
ATOM 707 C C . GLN A 1 89 ? -4.568 -1.442 28.451 1.00 59.06 89 GLN A C 1
ATOM 709 O O . GLN A 1 89 ? -4.784 -1.177 29.630 1.00 59.06 89 GLN A O 1
ATOM 714 N N . SER A 1 90 ? -3.409 -1.124 27.860 1.00 60.94 90 SER A N 1
ATOM 715 C CA . SER A 1 90 ? -2.322 -0.442 28.581 1.00 60.94 90 SER A CA 1
ATOM 716 C C . SER A 1 90 ? 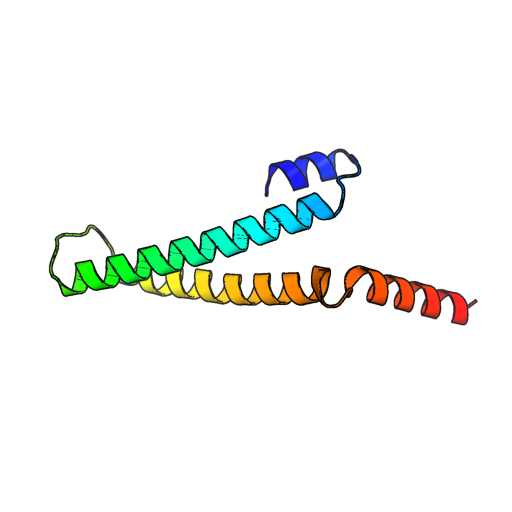-2.629 1.027 28.899 1.00 60.94 90 SER A C 1
ATOM 718 O O . SER A 1 90 ? -2.208 1.534 29.940 1.00 60.94 90 SER A O 1
ATOM 720 N N . VAL A 1 91 ? -3.413 1.710 28.056 1.00 64.19 91 VAL A N 1
ATOM 721 C CA . VAL A 1 91 ? -3.925 3.061 28.350 1.00 64.19 91 VAL A CA 1
ATOM 722 C C . VAL A 1 91 ? -4.959 3.021 29.483 1.00 64.19 91 VAL A C 1
ATOM 724 O O . VAL A 1 91 ? -4.855 3.812 30.422 1.00 64.19 91 VAL A O 1
ATOM 727 N N . GLN A 1 92 ? -5.899 2.066 29.466 1.00 60.72 92 GLN A N 1
ATOM 728 C CA . GLN A 1 92 ? -6.842 1.875 30.578 1.00 60.72 92 GLN A CA 1
ATOM 729 C C . GLN A 1 92 ? -6.136 1.502 31.891 1.00 60.72 92 GLN A C 1
ATOM 731 O O . GLN A 1 92 ? -6.491 2.036 32.941 1.00 60.72 92 GLN A O 1
ATOM 736 N N . SER A 1 93 ? -5.119 0.632 31.860 1.00 61.44 93 SER A N 1
ATOM 737 C CA . SER A 1 93 ? -4.406 0.226 33.080 1.00 61.44 93 SER A CA 1
ATOM 738 C C . SER A 1 93 ? -3.571 1.359 33.683 1.00 61.44 93 SER A C 1
ATOM 740 O O . SER A 1 93 ? -3.444 1.427 34.903 1.00 61.44 93 SER A O 1
ATOM 742 N N . LYS A 1 94 ? -3.021 2.265 32.858 1.00 66.75 94 LYS A N 1
ATOM 743 C CA . LYS A 1 94 ? -2.358 3.490 33.336 1.00 66.75 94 LYS A CA 1
ATOM 744 C C . LYS A 1 94 ? -3.353 4.442 33.999 1.00 66.75 94 LYS A C 1
ATOM 746 O O . LYS A 1 94 ? -3.092 4.889 35.105 1.00 66.75 94 LYS A O 1
ATOM 751 N N . SER A 1 95 ? -4.512 4.678 33.382 1.00 59.94 95 SER A N 1
ATOM 752 C CA . SER A 1 95 ? -5.548 5.564 33.940 1.00 59.94 95 SER A CA 1
ATOM 753 C C . SER A 1 95 ? -6.128 5.064 35.270 1.00 59.94 95 SER A C 1
ATOM 755 O O . SER A 1 95 ? -6.554 5.871 36.091 1.00 59.94 95 SER A O 1
ATOM 757 N N . LYS A 1 96 ? -6.138 3.745 35.497 1.00 57.25 96 LYS A N 1
ATOM 758 C CA . LYS A 1 96 ? -6.621 3.128 36.742 1.00 57.25 96 LYS A CA 1
ATOM 759 C C . LYS A 1 96 ? -5.592 3.140 37.883 1.00 57.25 96 LYS A C 1
ATOM 761 O O . LYS A 1 96 ? -5.969 2.899 39.016 1.00 57.25 96 LYS A O 1
ATOM 766 N N . LYS A 1 97 ? -4.309 3.390 37.589 1.00 58.59 97 LYS A N 1
ATOM 767 C CA . LYS A 1 97 ? -3.225 3.517 38.585 1.00 58.59 97 LYS A CA 1
ATOM 768 C C . LYS A 1 97 ? -3.009 4.953 39.077 1.00 58.59 97 LYS A C 1
ATOM 770 O O . LYS A 1 97 ? -2.217 5.158 39.987 1.00 58.59 97 LYS A O 1
ATOM 775 N N . THR A 1 98 ? -3.642 5.932 38.434 1.00 56.66 98 THR A N 1
ATOM 776 C CA . THR A 1 98 ? -3.506 7.368 38.739 1.00 56.66 98 THR A CA 1
ATOM 777 C C . THR A 1 98 ? -4.756 7.936 39.430 1.00 56.66 98 THR A C 1
ATOM 779 O O . THR A 1 98 ? -4.803 9.133 39.682 1.00 56.66 98 THR A O 1
ATOM 782 N N . ASN A 1 99 ? -5.747 7.089 39.734 1.00 47.25 99 ASN A N 1
ATOM 783 C CA . ASN A 1 99 ? -6.872 7.404 40.621 1.00 47.25 99 ASN A CA 1
ATOM 784 C C . ASN A 1 99 ? -6.715 6.648 41.936 1.00 47.25 99 ASN A C 1
ATOM 786 O O . ASN A 1 99 ? -6.258 5.483 41.861 1.00 47.25 99 ASN A O 1
#

InterPro domains:
  IPR002076 ELO family [PF01151] (1-85)
  IPR002076 ELO family [PTHR11157] (1-80)

Organism: Trichostrongylus colubriformis (NCBI:txid6319)

Sequence (99 aa):
MYSYYFLRSMKISVPGFVAKFITTLQILQFVISASSGHTLAIFHIAGVPCDFDDNIFIPVIFMDATYLILFINFFLKSYVLGGGKAKYQSVQSKSKKTN

pLDDT: mean 76.47, std 10.36, range [47.25, 91.56]

Foldseek 3Di:
DVVVVVCVVVVNPDDCVVVLVVLVVVLVVLVVVVVVLVVVVVCVVVVPDDPDDPVVSVVVNVVSVVVNVVSVVVSCCVPVVVNVVVVVVVVVVVVVVVD

Radius of gyration: 20.01 Å; chains: 1; bounding box: 36×20×69 Å